Protein AF-A0A846DCI4-F1 (afdb_monomer)

Radius of gyration: 17.26 Å; Cα contacts (8 Å, |Δi|>4): 38; chains: 1; bounding box: 24×30×57 Å

Mean predicted aligned error: 9.75 Å

pLDDT: mean 84.57, std 15.69, range [48.94, 98.06]

Structure (mmCIF, N/CA/C/O backbone):
data_AF-A0A846DCI4-F1
#
_entry.id   AF-A0A846DCI4-F1
#
loop_
_atom_site.group_PDB
_atom_site.id
_atom_site.type_symbol
_atom_site.label_atom_id
_atom_site.label_alt_id
_atom_site.label_comp_id
_atom_site.label_asym_id
_atom_site.label_entity_id
_atom_site.label_seq_id
_atom_site.pdbx_PDB_ins_code
_atom_site.Cartn_x
_atom_site.Cartn_y
_atom_site.Cartn_z
_atom_site.occupancy
_atom_site.B_iso_or_equiv
_atom_site.auth_seq_id
_atom_site.auth_comp_id
_atom_site.auth_asym_id
_atom_site.auth_atom_id
_atom_site.pdbx_PDB_model_num
ATOM 1 N N . MET A 1 1 ? -1.387 -9.816 -43.982 1.00 48.94 1 MET A N 1
ATOM 2 C CA . MET A 1 1 ? -1.699 -8.636 -43.146 1.00 48.94 1 MET A CA 1
ATOM 3 C C . MET A 1 1 ? -3.043 -8.842 -42.448 1.00 48.94 1 MET A C 1
ATOM 5 O O . MET A 1 1 ? -4.051 -8.784 -43.140 1.00 48.94 1 MET A O 1
ATOM 9 N N . PRO A 1 2 ? -3.086 -9.131 -41.132 1.00 52.47 2 PRO A N 1
ATOM 10 C CA . PRO A 1 2 ? -4.264 -8.727 -40.350 1.00 52.47 2 PRO A CA 1
ATOM 11 C C . PRO A 1 2 ? -3.917 -8.367 -38.888 1.00 52.47 2 PRO A C 1
ATOM 13 O O . PRO A 1 2 ? -3.733 -9.245 -38.056 1.00 52.47 2 PRO A O 1
ATOM 16 N N . TRP A 1 3 ? -3.868 -7.075 -38.553 1.00 52.38 3 TRP A N 1
ATOM 17 C CA . TRP A 1 3 ? -3.675 -6.584 -37.173 1.00 52.38 3 TRP A CA 1
ATOM 18 C C . TRP A 1 3 ? -4.926 -5.892 -36.590 1.00 52.38 3 TRP A C 1
ATOM 20 O O . TRP A 1 3 ? -4.824 -5.067 -35.694 1.00 52.38 3 TRP A O 1
ATOM 30 N N . ARG A 1 4 ? -6.138 -6.214 -37.067 1.00 52.12 4 ARG A N 1
ATOM 31 C CA . ARG A 1 4 ? -7.369 -5.456 -36.742 1.00 52.12 4 ARG A CA 1
ATOM 32 C C . ARG A 1 4 ? -8.195 -5.911 -35.519 1.00 52.12 4 ARG A C 1
ATOM 34 O O . ARG A 1 4 ? -9.270 -5.355 -35.332 1.00 52.12 4 ARG A O 1
ATOM 41 N N . PHE A 1 5 ? -7.740 -6.844 -34.673 1.00 64.44 5 PHE A N 1
ATOM 42 C CA . PHE A 1 5 ? -8.580 -7.358 -33.561 1.00 64.44 5 PHE A CA 1
ATOM 43 C C . PHE A 1 5 ? -7.925 -7.491 -32.177 1.00 64.44 5 PHE A C 1
ATOM 45 O O . PHE A 1 5 ? -8.576 -7.980 -31.257 1.00 64.44 5 PHE A O 1
ATOM 52 N N . ALA A 1 6 ? -6.683 -7.051 -31.969 1.00 60.66 6 ALA A N 1
ATOM 53 C CA . ALA A 1 6 ? -6.173 -6.982 -30.602 1.00 60.66 6 ALA A CA 1
ATOM 54 C C . ALA A 1 6 ? -6.828 -5.776 -29.911 1.00 60.66 6 ALA A C 1
ATOM 56 O O . ALA A 1 6 ? -6.631 -4.641 -30.342 1.00 60.66 6 ALA A O 1
ATOM 57 N N . GLY A 1 7 ? -7.641 -6.023 -28.879 1.00 64.25 7 GLY A N 1
ATOM 58 C CA . GLY A 1 7 ? -8.120 -4.980 -27.967 1.00 64.25 7 GLY A CA 1
ATOM 59 C C . GLY A 1 7 ? -6.957 -4.190 -27.342 1.00 64.25 7 GLY A C 1
ATOM 60 O O . GLY A 1 7 ? -5.793 -4.472 -27.640 1.00 64.25 7 GLY A O 1
ATOM 61 N N . PRO A 1 8 ? -7.234 -3.193 -26.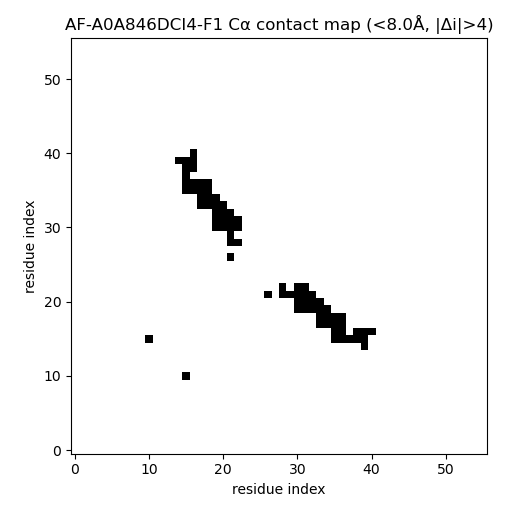479 1.00 67.19 8 PRO A N 1
ATOM 62 C CA . PRO A 1 8 ? -6.170 -2.420 -25.848 1.00 67.19 8 PRO A CA 1
ATOM 63 C C . PRO A 1 8 ? -5.142 -3.375 -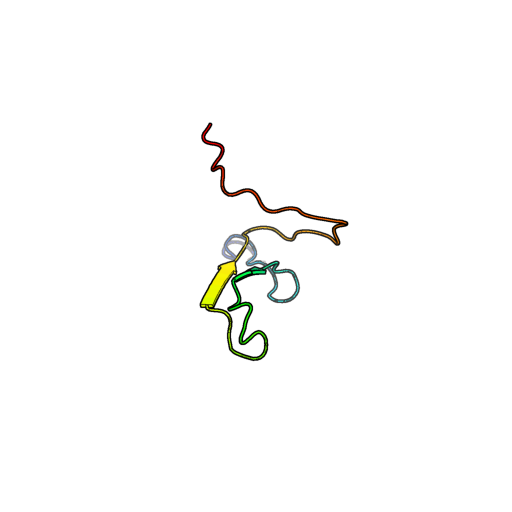25.219 1.00 67.19 8 PRO A C 1
ATOM 65 O O . PRO A 1 8 ? -5.548 -4.369 -24.605 1.00 67.19 8 PRO A O 1
ATOM 68 N N . PRO A 1 9 ? -3.832 -3.132 -25.414 1.00 64.25 9 PRO A N 1
ATOM 69 C CA . PRO A 1 9 ? -2.798 -4.015 -24.896 1.00 64.25 9 PRO A CA 1
ATOM 70 C C . PRO A 1 9 ? -3.021 -4.212 -23.395 1.00 64.25 9 PRO A C 1
ATOM 72 O O . PRO A 1 9 ? -3.067 -3.237 -22.644 1.00 64.25 9 PRO A O 1
ATOM 75 N N . GLN A 1 10 ? -3.203 -5.464 -22.961 1.00 66.06 10 GLN A N 1
ATOM 76 C CA . GLN A 1 10 ? -3.252 -5.746 -21.531 1.00 66.06 10 GLN A CA 1
ATOM 77 C C . GLN A 1 10 ? -1.898 -5.371 -20.914 1.00 66.06 10 GLN A C 1
ATOM 79 O O . GLN A 1 10 ? -0.858 -5.664 -21.519 1.00 66.06 10 GLN A O 1
ATOM 84 N N . PRO A 1 11 ? -1.881 -4.739 -19.726 1.00 61.06 11 PRO A N 1
ATOM 85 C CA . PRO A 1 11 ? -0.643 -4.494 -19.006 1.00 61.06 11 PRO A CA 1
ATOM 86 C C . PRO A 1 11 ? 0.110 -5.809 -18.828 1.00 61.06 11 PRO A C 1
ATOM 88 O O . PRO A 1 11 ? -0.481 -6.828 -18.463 1.00 61.06 11 PRO A O 1
ATOM 91 N N . ARG A 1 12 ? 1.418 -5.798 -19.087 1.00 62.22 12 ARG A N 1
ATOM 92 C CA . ARG A 1 12 ? 2.238 -6.979 -18.826 1.00 62.22 12 ARG A CA 1
ATOM 93 C C . ARG A 1 12 ? 2.264 -7.240 -17.312 1.00 62.22 12 ARG A C 1
ATOM 95 O O . ARG A 1 12 ? 2.371 -6.273 -16.549 1.00 62.22 12 ARG A O 1
ATOM 102 N N . PRO A 1 13 ? 2.174 -8.504 -16.864 1.00 58.56 13 PRO A N 1
ATOM 103 C CA . PRO A 1 13 ? 2.059 -8.837 -15.442 1.00 58.56 13 PRO A CA 1
ATOM 104 C C . PRO A 1 13 ? 3.265 -8.378 -14.603 1.00 58.56 13 PRO A C 1
ATOM 106 O O . PRO A 1 13 ? 3.123 -8.165 -13.404 1.00 58.56 13 PRO A O 1
ATOM 109 N N . ASP A 1 14 ? 4.426 -8.166 -15.228 1.00 62.16 14 ASP A N 1
ATOM 110 C CA 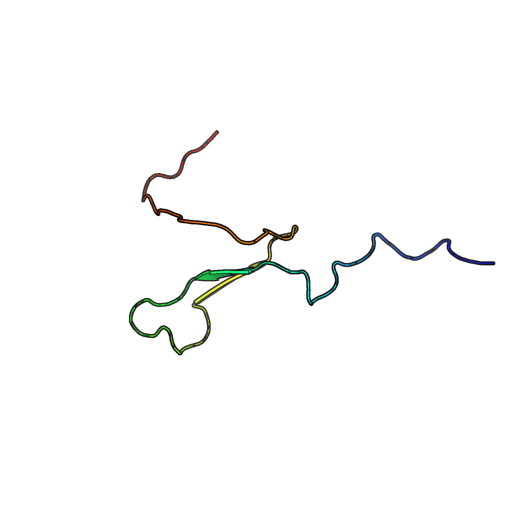. ASP A 1 14 ? 5.661 -7.662 -14.612 1.00 62.16 14 ASP A CA 1
ATOM 111 C C . ASP A 1 14 ? 5.656 -6.146 -14.336 1.00 62.16 14 ASP A C 1
ATOM 113 O O . ASP A 1 14 ? 6.446 -5.661 -13.534 1.00 62.16 14 ASP A O 1
ATOM 117 N N . SER A 1 15 ? 4.752 -5.394 -14.966 1.00 66.69 15 SER A N 1
ATOM 118 C CA . SER A 1 15 ? 4.653 -3.931 -14.845 1.00 66.69 15 SER A CA 1
ATOM 119 C C . SER A 1 15 ? 3.556 -3.452 -13.885 1.00 66.69 15 SER A C 1
ATOM 121 O O . SER A 1 15 ? 3.265 -2.258 -13.821 1.00 66.69 15 SER A O 1
ATOM 123 N N . GLN A 1 16 ? 2.910 -4.359 -13.147 1.00 84.31 16 GLN A N 1
ATOM 124 C CA . GLN A 1 16 ? 1.754 -4.020 -12.319 1.00 84.31 16 GLN A CA 1
ATOM 125 C C . GLN A 1 16 ? 2.156 -3.602 -10.901 1.00 84.31 16 GLN A C 1
ATOM 127 O O . GLN A 1 16 ? 2.699 -4.391 -10.128 1.00 84.31 16 GLN A O 1
ATOM 132 N N . THR A 1 17 ? 1.791 -2.381 -10.511 1.00 92.69 17 THR A N 1
ATOM 133 C CA . THR A 1 17 ? 1.884 -1.943 -9.115 1.00 92.69 17 THR A CA 1
ATOM 134 C C . THR A 1 17 ? 0.645 -2.384 -8.336 1.00 92.69 17 THR A C 1
ATOM 136 O O . THR A 1 17 ? -0.490 -2.223 -8.792 1.00 92.69 17 THR A O 1
ATOM 139 N N . ARG A 1 18 ? 0.861 -2.916 -7.130 1.00 94.12 18 ARG A N 1
ATOM 140 C CA . ARG A 1 18 ? -0.198 -3.315 -6.198 1.00 94.12 18 ARG A CA 1
ATOM 141 C C . ARG A 1 18 ? -0.036 -2.569 -4.879 1.00 94.12 18 ARG A C 1
ATOM 143 O O . ARG A 1 18 ? 1.065 -2.519 -4.339 1.00 94.12 18 ARG A O 1
ATOM 150 N N . CYS A 1 19 ? -1.129 -2.015 -4.364 1.00 94.88 19 CYS A N 1
ATOM 151 C CA . CYS A 1 19 ? -1.198 -1.523 -2.993 1.00 94.88 19 CYS A CA 1
ATOM 152 C C . CYS A 1 19 ? -1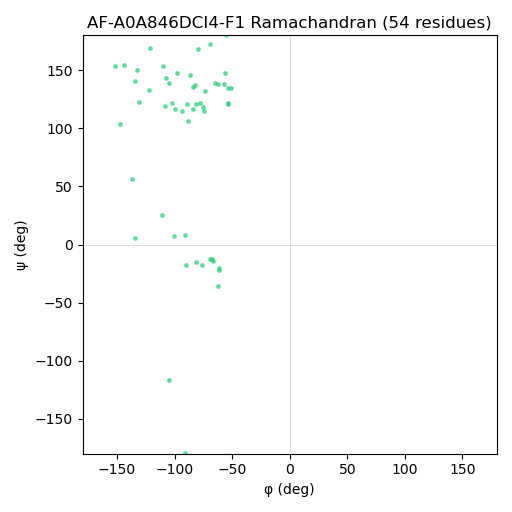.768 -2.648 -2.124 1.00 94.88 19 CYS A C 1
ATOM 154 O O . CYS A 1 19 ? -2.901 -3.082 -2.337 1.00 94.88 19 CYS A O 1
ATOM 156 N N . VAL A 1 20 ? -0.961 -3.167 -1.202 1.00 96.38 20 VAL A N 1
ATOM 157 C CA . VAL A 1 20 ? -1.336 -4.284 -0.327 1.00 96.38 20 VAL A CA 1
ATOM 158 C C . VAL A 1 20 ? -1.619 -3.776 1.079 1.00 96.38 20 VAL A C 1
ATOM 160 O O . VAL A 1 20 ? -0.910 -2.913 1.592 1.00 96.38 20 VAL A O 1
ATOM 163 N N . ILE A 1 21 ? -2.663 -4.319 1.695 1.00 97.31 21 ILE A N 1
ATOM 164 C CA . ILE A 1 21 ? -3.043 -4.043 3.077 1.00 97.31 21 ILE A CA 1
ATOM 165 C C . ILE A 1 21 ? -2.712 -5.296 3.881 1.00 97.31 21 ILE A C 1
ATOM 167 O O . ILE A 1 21 ? -3.234 -6.373 3.595 1.00 97.31 21 ILE A O 1
ATOM 171 N N . LEU A 1 22 ? -1.822 -5.151 4.859 1.00 97.94 22 LEU A N 1
ATOM 172 C CA . LEU A 1 22 ? -1.328 -6.237 5.701 1.00 97.94 22 LEU A CA 1
ATOM 173 C C . LEU A 1 22 ? -1.857 -6.088 7.129 1.00 97.94 22 LEU A C 1
ATOM 175 O O . LEU A 1 22 ? -2.107 -4.973 7.591 1.00 97.94 22 LEU A O 1
ATOM 179 N N . ASP A 1 23 ? -1.966 -7.207 7.841 1.00 97.62 23 ASP A N 1
ATOM 180 C CA . ASP A 1 23 ? -2.092 -7.186 9.296 1.00 97.62 23 ASP A CA 1
ATOM 181 C C . ASP A 1 23 ? -0.720 -6.869 9.907 1.00 97.62 23 ASP A C 1
ATOM 183 O O . ASP A 1 23 ? 0.234 -7.630 9.747 1.00 97.62 23 ASP A O 1
ATOM 187 N N . GLY A 1 24 ? -0.621 -5.748 10.625 1.00 96.81 24 GLY A N 1
ATOM 188 C CA . GLY A 1 24 ? 0.631 -5.292 11.230 1.00 96.81 24 GLY A CA 1
ATOM 189 C C . GLY A 1 24 ? 1.223 -6.254 12.266 1.00 96.81 24 GLY A C 1
ATOM 190 O O . GLY A 1 24 ? 2.419 -6.182 12.531 1.00 96.81 24 GLY A O 1
ATOM 191 N N . GLN A 1 25 ? 0.423 -7.161 12.836 1.00 98.06 25 GLN A N 1
ATOM 192 C CA . GLN A 1 25 ? 0.905 -8.176 13.781 1.00 98.06 25 GLN A CA 1
ATOM 193 C C . GLN A 1 25 ? 1.340 -9.483 13.103 1.00 98.06 25 GLN A C 1
ATOM 195 O O . GLN A 1 25 ? 2.046 -10.274 13.720 1.00 98.06 25 GLN A O 1
ATOM 200 N N . ASN A 1 26 ? 0.923 -9.723 11.857 1.00 97.56 26 ASN A N 1
ATOM 201 C CA . ASN A 1 26 ? 1.139 -10.978 11.131 1.00 97.56 26 ASN A CA 1
ATOM 202 C C . ASN A 1 26 ? 1.558 -10.696 9.678 1.00 97.56 26 ASN A C 1
ATOM 204 O O . ASN A 1 26 ? 0.893 -11.117 8.731 1.00 97.56 26 ASN A O 1
ATOM 208 N N . VAL A 1 27 ? 2.636 -9.930 9.498 1.00 96.19 27 VAL A N 1
ATOM 209 C CA . VAL A 1 27 ? 3.085 -9.435 8.181 1.00 96.19 27 VAL A CA 1
ATOM 210 C C . VAL A 1 27 ? 3.572 -10.530 7.224 1.00 96.19 27 VAL A C 1
ATOM 212 O O . VAL A 1 27 ? 3.737 -10.273 6.037 1.00 96.19 27 VAL A O 1
ATOM 215 N N . ASP A 1 28 ? 3.825 -11.731 7.740 1.00 97.12 28 ASP A N 1
ATOM 216 C CA . ASP A 1 28 ? 4.236 -12.928 7.004 1.00 97.12 28 ASP A CA 1
ATOM 217 C C . ASP A 1 28 ? 3.063 -13.674 6.344 1.00 97.12 28 ASP A C 1
ATOM 219 O O . ASP A 1 28 ? 3.285 -14.511 5.469 1.00 97.12 28 ASP A O 1
ATOM 223 N N . LYS A 1 29 ? 1.821 -13.375 6.744 1.00 96.56 29 LYS A N 1
ATOM 224 C CA . LYS A 1 29 ? 0.611 -13.955 6.148 1.00 96.56 29 LYS A CA 1
ATOM 225 C C . LYS A 1 29 ? 0.244 -13.269 4.832 1.00 96.56 29 LYS A C 1
ATOM 227 O O . LYS A 1 29 ? 0.744 -12.195 4.496 1.00 96.56 29 LYS A O 1
ATOM 232 N N . ASP A 1 30 ? -0.685 -13.885 4.103 1.00 97.31 30 ASP A N 1
ATOM 233 C CA . ASP A 1 30 ? -1.266 -13.276 2.910 1.00 97.31 30 ASP A CA 1
ATOM 234 C C . ASP A 1 30 ? -1.896 -11.901 3.220 1.00 97.31 30 ASP A C 1
ATOM 236 O O . ASP A 1 30 ? -2.446 -11.700 4.311 1.00 97.31 30 ASP A O 1
ATOM 240 N N . PRO A 1 31 ? -1.864 -10.948 2.267 1.00 97.62 31 PRO A N 1
ATOM 241 C CA . PRO A 1 31 ? -2.492 -9.648 2.448 1.00 97.62 31 PRO A CA 1
ATOM 242 C C . PRO A 1 31 ? -3.982 -9.752 2.771 1.00 97.62 31 PRO A C 1
ATOM 244 O O . PRO A 1 31 ? -4.725 -10.476 2.110 1.00 97.62 31 PRO A O 1
ATOM 247 N N . VAL A 1 32 ? -4.438 -8.933 3.719 1.00 98.00 32 VAL A N 1
ATOM 248 C CA . VAL A 1 32 ? -5.859 -8.798 4.073 1.00 98.00 32 VAL A CA 1
ATOM 249 C C . VAL A 1 32 ? -6.659 -8.266 2.882 1.00 98.00 32 VAL A C 1
ATOM 251 O O . VAL A 1 32 ? -7.801 -8.661 2.662 1.00 98.00 32 VAL A O 1
ATOM 254 N N . ALA A 1 33 ? -6.052 -7.376 2.093 1.00 97.88 33 ALA A N 1
ATOM 255 C CA . ALA A 1 33 ? -6.610 -6.908 0.833 1.00 97.88 33 ALA A CA 1
ATOM 256 C C . ALA A 1 33 ? -5.505 -6.490 -0.144 1.00 97.88 33 ALA A C 1
ATOM 258 O O . ALA A 1 33 ? -4.414 -6.078 0.253 1.00 97.88 33 ALA A O 1
ATOM 259 N N . THR A 1 34 ? -5.808 -6.566 -1.441 1.00 96.50 34 THR A N 1
ATOM 260 C CA . THR A 1 34 ? -4.915 -6.121 -2.518 1.00 96.50 34 THR A CA 1
ATOM 261 C C . THR A 1 34 ? -5.677 -5.232 -3.493 1.00 96.50 34 THR A C 1
ATOM 263 O O . THR A 1 34 ? -6.664 -5.654 -4.091 1.00 96.50 34 THR A O 1
ATOM 266 N N . LEU A 1 35 ? -5.190 -4.009 -3.687 1.00 94.81 35 LEU A N 1
ATOM 267 C CA . LEU A 1 35 ? -5.664 -3.083 -4.706 1.00 94.81 35 LEU A CA 1
ATOM 268 C C . LEU A 1 35 ? -4.718 -3.121 -5.912 1.00 94.81 35 LEU A C 1
ATOM 270 O O . LEU A 1 35 ? -3.546 -2.748 -5.819 1.00 94.81 35 LEU A O 1
ATOM 274 N N . HIS A 1 36 ? -5.247 -3.547 -7.056 1.00 92.69 36 HIS A N 1
ATOM 275 C CA . HIS A 1 36 ? -4.533 -3.547 -8.330 1.00 92.69 36 HIS A CA 1
ATOM 276 C C . HIS A 1 36 ? -4.654 -2.163 -8.971 1.00 92.69 36 HIS A C 1
ATOM 278 O O . HIS A 1 36 ? -5.757 -1.720 -9.291 1.00 92.69 36 HIS A O 1
ATOM 284 N N . LEU A 1 37 ? -3.531 -1.466 -9.144 1.00 90.38 37 LEU A N 1
ATOM 285 C CA . LEU A 1 37 ? -3.531 -0.152 -9.778 1.00 90.38 37 LEU A CA 1
ATOM 286 C C . LEU A 1 37 ? -3.537 -0.315 -11.300 1.00 90.38 37 LEU A C 1
ATOM 288 O O . LEU A 1 37 ? -2.787 -1.117 -11.853 1.00 90.38 37 LEU A O 1
ATOM 292 N N . SER A 1 38 ? -4.352 0.486 -11.989 1.00 88.25 38 SER A N 1
ATOM 293 C CA . SER A 1 38 ? -4.415 0.476 -13.460 1.00 88.25 38 SER A CA 1
ATOM 294 C C . SER A 1 38 ? -3.138 0.999 -14.129 1.00 88.25 38 SER A C 1
ATOM 296 O O . SER A 1 38 ? -2.980 0.847 -15.336 1.00 88.25 38 SER A O 1
ATOM 298 N N . HIS A 1 39 ? -2.243 1.631 -13.362 1.00 87.12 39 HIS A N 1
ATOM 299 C CA . HIS A 1 39 ? -1.000 2.229 -13.841 1.00 87.12 39 HIS A CA 1
ATOM 300 C C . HIS A 1 39 ? 0.174 1.818 -12.951 1.00 87.12 39 HIS A C 1
ATOM 302 O O . HIS A 1 39 ? 0.016 1.612 -11.746 1.00 87.12 39 HIS A O 1
ATOM 308 N N . HIS A 1 40 ? 1.358 1.745 -13.555 1.00 89.50 40 HIS A N 1
ATOM 309 C CA . HIS A 1 40 ? 2.611 1.513 -12.850 1.00 89.50 40 HIS A CA 1
ATOM 310 C C . HIS A 1 40 ? 3.049 2.767 -12.083 1.00 89.50 40 HIS A C 1
ATOM 312 O O . HIS A 1 40 ? 3.098 3.861 -12.648 1.00 89.50 40 HIS A O 1
ATOM 318 N N . ILE A 1 41 ? 3.418 2.594 -10.818 1.00 90.19 41 ILE A N 1
ATOM 319 C CA . ILE A 1 41 ? 4.014 3.629 -9.976 1.00 90.19 41 ILE A CA 1
ATOM 320 C C . ILE A 1 41 ? 5.527 3.367 -9.898 1.00 90.19 41 ILE 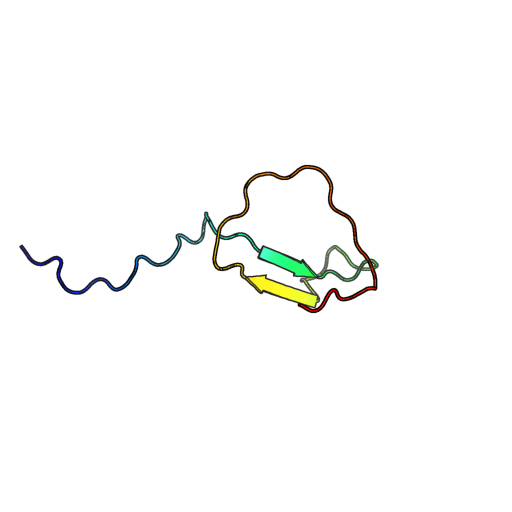A C 1
ATOM 322 O O . ILE A 1 41 ? 5.921 2.278 -9.478 1.00 90.19 41 ILE A O 1
ATOM 326 N N . PRO A 1 42 ? 6.383 4.324 -10.304 1.00 89.88 42 PRO A N 1
ATOM 327 C CA . PRO A 1 42 ? 7.833 4.179 -10.213 1.00 89.88 42 PRO A CA 1
ATOM 328 C C . PRO A 1 42 ? 8.315 4.197 -8.756 1.00 89.88 42 PRO A C 1
ATOM 330 O O . PRO A 1 42 ? 7.553 4.489 -7.835 1.00 89.88 42 PRO A O 1
ATOM 333 N N . TYR A 1 43 ? 9.603 3.913 -8.556 1.00 90.88 43 TYR A N 1
ATOM 334 C CA . TYR A 1 43 ? 10.224 3.927 -7.233 1.00 90.88 43 TYR A CA 1
ATOM 335 C C . TYR A 1 43 ? 9.981 5.264 -6.513 1.00 90.88 43 TYR A C 1
ATOM 337 O O . TYR A 1 43 ? 10.328 6.330 -7.024 1.00 90.88 43 TYR A O 1
ATOM 345 N N . GLY A 1 44 ? 9.344 5.192 -5.344 1.00 88.38 44 GLY A N 1
ATOM 346 C CA . GLY A 1 44 ? 9.016 6.349 -4.516 1.00 88.38 44 GLY A CA 1
ATOM 347 C C . GLY A 1 44 ? 10.102 6.687 -3.492 1.00 88.38 44 GLY A C 1
ATOM 348 O O . GLY A 1 44 ? 11.129 6.021 -3.399 1.00 88.38 44 GLY A O 1
ATOM 349 N N . LEU A 1 45 ? 9.844 7.729 -2.697 1.00 94.81 45 LEU A N 1
ATOM 350 C CA . LEU A 1 45 ? 10.602 8.043 -1.482 1.00 94.81 45 LEU A CA 1
ATOM 351 C C . LEU A 1 45 ? 9.767 7.650 -0.252 1.00 94.81 45 LEU A C 1
ATOM 353 O O . LEU A 1 45 ? 9.443 6.480 -0.067 1.00 94.81 45 LEU A O 1
ATOM 357 N N . HIS A 1 46 ? 9.388 8.620 0.576 1.00 95.88 46 HIS A N 1
ATOM 358 C CA . HIS A 1 46 ? 8.609 8.401 1.790 1.00 95.88 46 HIS A CA 1
ATOM 359 C C . HIS A 1 46 ? 7.117 8.678 1.562 1.00 95.88 46 HIS A C 1
ATOM 361 O O . HIS A 1 46 ? 6.751 9.561 0.786 1.00 95.88 46 HIS A O 1
ATOM 367 N N . GLY A 1 47 ? 6.266 7.932 2.270 1.00 92.06 47 GLY A N 1
ATOM 368 C CA . GLY A 1 47 ? 4.820 8.144 2.347 1.00 92.06 47 GLY A CA 1
ATOM 369 C C . GLY A 1 47 ? 4.369 8.372 3.791 1.00 92.06 47 GLY A C 1
ATOM 370 O O . GLY A 1 47 ? 5.132 8.171 4.735 1.00 92.06 47 GLY A O 1
ATOM 371 N N . SER A 1 48 ? 3.127 8.804 3.985 1.00 95.31 48 SER A N 1
ATOM 372 C CA . SER A 1 48 ? 2.520 8.971 5.311 1.00 95.31 48 SER A CA 1
ATOM 373 C C . SER A 1 48 ? 1.044 8.593 5.267 1.00 95.31 48 SER A C 1
ATOM 375 O O . SER A 1 48 ? 0.410 8.670 4.216 1.00 95.31 48 SER A O 1
ATOM 377 N N . TRP A 1 49 ? 0.507 8.182 6.412 1.00 95.50 49 TRP A N 1
ATOM 378 C CA . TRP A 1 49 ? -0.907 7.861 6.590 1.00 95.50 49 TRP A CA 1
ATOM 379 C C . TRP A 1 49 ? -1.595 8.951 7.414 1.00 95.50 49 TRP A C 1
ATOM 381 O O . TRP A 1 49 ? -1.009 9.483 8.356 1.00 95.50 49 TRP A O 1
ATOM 391 N N . THR A 1 50 ? -2.849 9.258 7.085 1.00 96.50 50 THR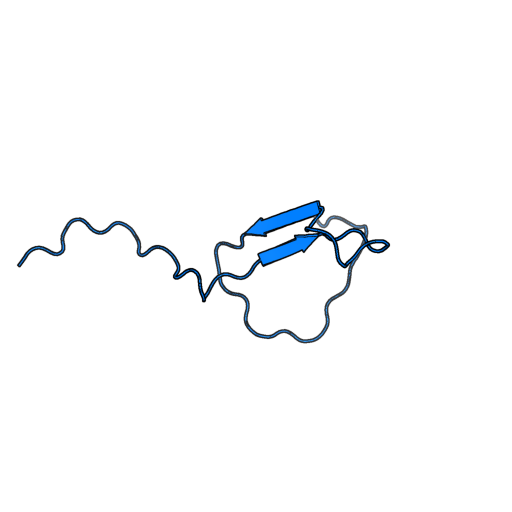 A N 1
ATOM 392 C CA . THR A 1 50 ? -3.724 10.110 7.897 1.00 96.50 50 THR A CA 1
ATOM 393 C C . THR A 1 50 ? -5.105 9.466 8.005 1.00 96.50 50 THR A C 1
ATOM 395 O O . THR A 1 50 ? -5.586 8.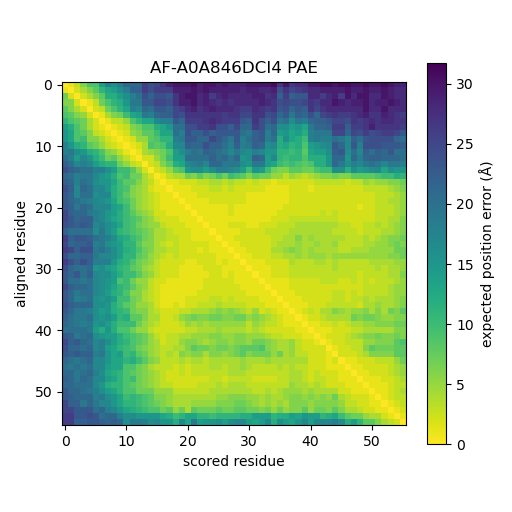912 7.017 1.00 96.50 50 THR A O 1
ATOM 398 N N . PRO A 1 51 ? -5.769 9.532 9.175 1.00 96.75 51 PRO A N 1
ATOM 399 C CA . PRO A 1 51 ? -7.142 9.051 9.319 1.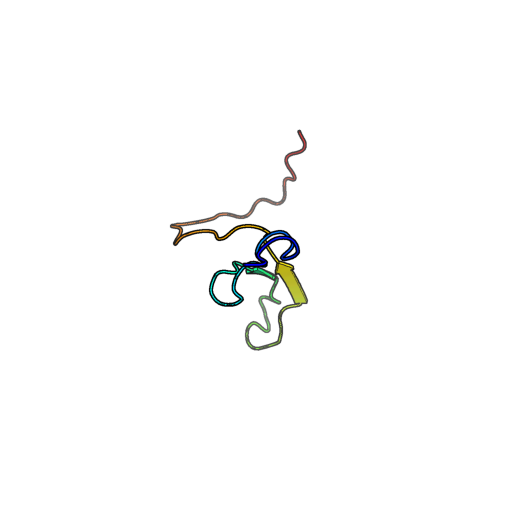00 96.75 51 PRO A CA 1
ATOM 400 C C . PRO A 1 51 ? -8.161 9.922 8.566 1.00 96.75 51 PRO A C 1
ATOM 402 O O . PRO A 1 51 ? -9.315 9.526 8.419 1.00 96.75 51 PRO A O 1
ATOM 405 N N . GLN A 1 52 ? -7.768 11.113 8.104 1.00 96.75 52 GLN A N 1
ATOM 406 C CA . GLN A 1 52 ? -8.653 12.010 7.374 1.00 96.75 52 GLN A CA 1
ATOM 407 C C . GLN A 1 52 ? -8.814 11.559 5.917 1.00 96.75 52 GLN A C 1
ATOM 409 O O . GLN A 1 52 ? -7.850 11.519 5.154 1.00 96.75 52 GLN A O 1
ATOM 414 N N . CYS A 1 53 ? -10.053 11.293 5.504 1.00 94.69 53 CYS A N 1
ATOM 415 C CA . CYS A 1 53 ? -10.389 11.175 4.090 1.00 94.69 53 CYS A CA 1
ATOM 416 C C . CYS A 1 53 ? -10.591 12.578 3.501 1.00 94.69 53 CYS A C 1
ATOM 418 O O . CYS A 1 53 ? -11.455 13.326 3.961 1.00 94.69 53 CYS A O 1
ATOM 420 N N . PHE A 1 54 ? -9.802 12.940 2.489 1.00 9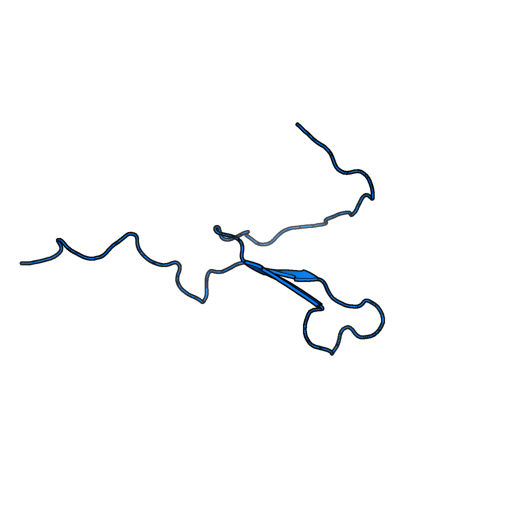1.81 54 PHE A N 1
ATOM 421 C CA . PHE A 1 54 ? -9.998 14.181 1.742 1.00 91.81 54 PHE A CA 1
ATOM 422 C C . PHE A 1 54 ? -10.959 13.917 0.586 1.00 91.81 54 PHE A C 1
ATOM 424 O O . PHE A 1 54 ? -10.607 13.259 -0.394 1.00 91.81 54 PHE A O 1
ATOM 431 N N . GLN A 1 55 ? -12.186 14.406 0.719 1.00 86.25 55 GLN A N 1
ATOM 432 C CA . GLN A 1 55 ? -13.171 14.377 -0.356 1.00 86.25 55 GLN A CA 1
ATOM 433 C C . GLN A 1 55 ? -12.987 15.620 -1.239 1.00 86.25 55 GLN A C 1
ATOM 435 O O . GLN A 1 55 ? -12.552 16.665 -0.751 1.00 86.25 55 GLN A O 1
ATOM 440 N N . ARG A 1 56 ? -13.239 15.471 -2.544 1.00 69.50 56 ARG A N 1
ATOM 441 C CA . ARG A 1 56 ? -13.233 16.586 -3.503 1.00 69.50 56 ARG A CA 1
ATOM 442 C C . ARG A 1 56 ? -14.518 17.391 -3.417 1.00 69.50 56 ARG A C 1
ATOM 444 O O . ARG A 1 56 ? -15.566 16.757 -3.170 1.00 69.50 56 ARG A O 1
#

Secondary structure (DSSP, 8-state):
-------SPPPPGGG--EEEE--TT-TTSPPSEEEEPSSPPPP-------S-----

Solvent-accessible surface area (backbone atoms only — not comparable to full-atom values): 4198 Å² total; per-residue (Å²): 141,87,85,88,76,78,68,82,83,74,80,57,82,90,58,61,34,67,56,72,40,64,48,90,91,49,71,89,52,80,61,78,42,75,46,80,46,98,56,64,70,74,93,77,86,88,84,86,86,70,95,72,82,86,79,133

Foldseek 3Di:
DDPDDDDDDDPDPVQKDKDFACDPVCNVDDTPDIDTDPHGDPDDDDDDDDPDDDDD

Sequence (56 aa):
MPWRFAGPPQPRPDSQTRCVILDGQNVDKDPVATLHLSHHIPYGLHGSWTPQCFQR